Protein AF-A0A9P5WYZ3-F1 (afdb_monomer)

InterPro domains:
  IPR054722 Retrovirus-related Pol polyprotein from transposon TNT 1-94-like, beta-barrel domain [PF22936] (3-52)

pLDDT: mean 73.85, std 10.51, range [49.41, 87.38]

Solvent-accessible surface area (backbone atoms only — not comparable to full-atom values): 3865 Å² total; per-residue (Å²): 130,90,78,84,87,53,94,85,57,95,70,89,84,76,94,56,71,88,58,38,78,43,78,44,74,47,96,62,69,47,76,42,82,47,94,86,69,53,82,64,47,70,42,59,56,55,62,48,62,74,80,84,85,128

Secondary structure (DSSP, 8-state):
------TT-SS---S-GGG-SEEEEEEEEEEE--TT--SPEEEEEEEE------

Radius of gyration: 12.37 Å; Cα contacts (8 Å, |Δi|>4): 52; chains: 1; bounding box: 24×36×21 Å

Mean predicted aligned error: 8.14 Å

Structure (mmCIF, N/CA/C/O backbone):
data_AF-A0A9P5WYZ3-F1
#
_entry.id   AF-A0A9P5WYZ3-F1
#
loop_
_atom_site.group_PDB
_atom_site.id
_atom_site.type_symbol
_atom_site.label_atom_id
_atom_site.label_alt_id
_atom_site.label_comp_id
_atom_site.label_asym_id
_atom_site.label_entity_id
_atom_site.label_seq_id
_atom_site.pdbx_PDB_ins_code
_atom_site.Cartn_x
_atom_site.Cartn_y
_atom_site.Cartn_z
_atom_site.occupancy
_atom_site.B_iso_or_equiv
_atom_site.auth_seq_id
_atom_site.auth_comp_id
_atom_site.auth_asym_id
_atom_site.auth_atom_id
_atom_site.pdbx_PDB_model_num
ATOM 1 N N . THR A 1 1 ? -3.266 -13.622 -9.360 1.00 50.91 1 THR A N 1
ATOM 2 C CA . THR A 1 1 ? -2.331 -12.482 -9.442 1.00 50.91 1 THR A CA 1
ATOM 3 C C . THR A 1 1 ? -0.928 -13.036 -9.451 1.00 50.91 1 THR A C 1
ATOM 5 O O . THR A 1 1 ? -0.643 -13.878 -8.611 1.00 50.91 1 THR A O 1
ATOM 8 N N . VAL A 1 2 ? -0.097 -12.666 -10.427 1.00 51.47 2 VAL A N 1
ATOM 9 C CA . VAL A 1 2 ? 1.307 -13.098 -10.472 1.00 51.47 2 VAL A CA 1
ATOM 10 C C . VAL A 1 2 ? 2.062 -12.291 -9.423 1.00 51.47 2 VAL A C 1
ATOM 12 O O . VAL A 1 2 ? 2.179 -11.074 -9.549 1.00 51.47 2 VAL A O 1
ATOM 15 N N . TRP A 1 3 ? 2.500 -12.959 -8.361 1.00 60.66 3 TRP A N 1
ATOM 16 C CA . TRP A 1 3 ? 3.387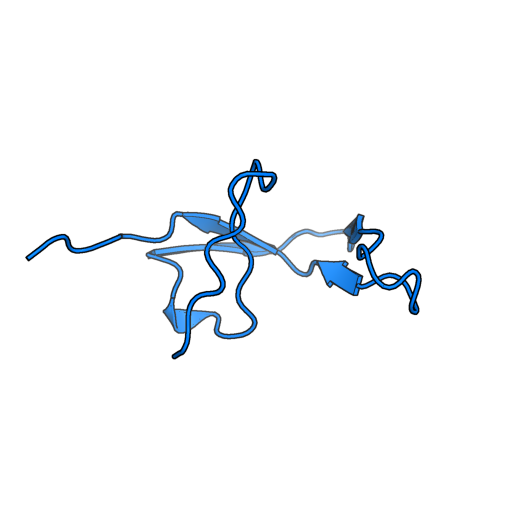 -12.374 -7.365 1.00 60.66 3 TRP A CA 1
ATOM 17 C C . TRP A 1 3 ? 4.806 -12.382 -7.929 1.00 60.66 3 TRP A C 1
ATOM 19 O O . TRP A 1 3 ? 5.302 -13.427 -8.348 1.00 60.66 3 TRP A O 1
ATOM 29 N N . LEU A 1 4 ? 5.445 -11.217 -7.969 1.00 57.62 4 LEU A N 1
ATOM 30 C CA . LEU A 1 4 ? 6.867 -11.114 -8.273 1.00 57.62 4 LEU A CA 1
ATOM 31 C C . LEU A 1 4 ? 7.628 -11.356 -6.970 1.00 57.62 4 LEU A C 1
ATOM 33 O O . LEU A 1 4 ? 7.671 -10.486 -6.104 1.00 57.62 4 LEU A O 1
ATOM 37 N N . PHE A 1 5 ? 8.176 -12.560 -6.822 1.00 57.03 5 PHE A N 1
ATOM 38 C CA . PHE A 1 5 ? 9.106 -12.867 -5.744 1.00 57.03 5 PHE A CA 1
ATOM 39 C C . PHE A 1 5 ? 10.474 -12.303 -6.110 1.00 57.03 5 PHE A C 1
ATOM 41 O O . PHE A 1 5 ? 11.187 -12.859 -6.942 1.00 57.03 5 PHE A O 1
ATOM 48 N N . ASP A 1 6 ? 10.814 -11.182 -5.489 1.00 60.62 6 ASP A N 1
ATOM 49 C CA . ASP A 1 6 ? 12.138 -10.582 -5.556 1.00 60.62 6 ASP A CA 1
ATOM 50 C C . ASP A 1 6 ? 12.826 -10.795 -4.204 1.00 60.62 6 ASP A C 1
ATOM 52 O O . ASP A 1 6 ? 12.394 -10.262 -3.181 1.00 60.62 6 ASP A O 1
ATOM 56 N N . SER A 1 7 ? 13.893 -11.600 -4.190 1.00 60.31 7 SER A N 1
ATOM 57 C CA . SER A 1 7 ? 14.676 -11.892 -2.981 1.00 60.31 7 SER A CA 1
ATOM 58 C C . SER A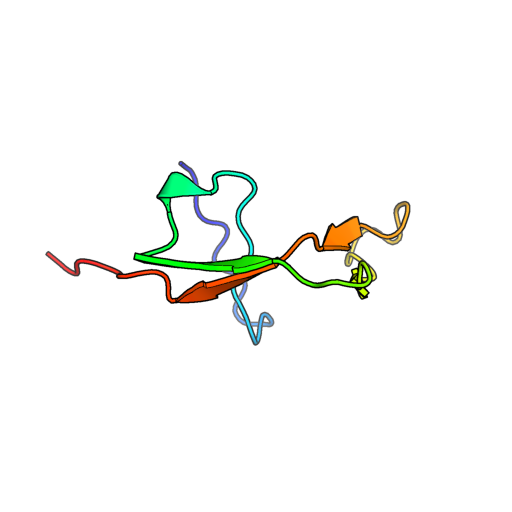 1 7 ? 15.370 -10.660 -2.392 1.00 60.31 7 SER A C 1
ATOM 60 O O . SER A 1 7 ? 15.867 -10.724 -1.271 1.00 60.31 7 SER A O 1
ATOM 62 N N . GLY A 1 8 ? 15.441 -9.555 -3.140 1.00 66.19 8 GLY A N 1
ATOM 63 C CA . GLY A 1 8 ? 15.949 -8.271 -2.665 1.00 66.19 8 GLY A CA 1
ATOM 64 C C . GLY A 1 8 ? 14.901 -7.401 -1.964 1.00 66.19 8 GLY A C 1
ATOM 65 O O . GLY A 1 8 ? 15.259 -6.346 -1.437 1.00 66.19 8 GLY A O 1
ATOM 66 N N . ILE A 1 9 ? 13.624 -7.798 -1.946 1.00 66.94 9 ILE A N 1
ATOM 67 C CA . ILE A 1 9 ? 12.553 -6.978 -1.378 1.00 66.94 9 ILE A CA 1
ATOM 68 C C . ILE A 1 9 ? 12.403 -7.238 0.128 1.00 66.94 9 ILE A C 1
ATOM 70 O O . ILE A 1 9 ? 12.227 -8.368 0.577 1.00 66.94 9 ILE A O 1
ATOM 74 N N . SER A 1 10 ? 12.456 -6.174 0.930 1.00 66.56 10 SER A N 1
ATOM 75 C CA . SER A 1 10 ? 12.208 -6.244 2.378 1.00 66.56 10 SER A CA 1
ATOM 76 C C . SER A 1 10 ? 10.717 -6.215 2.734 1.00 66.56 10 SER A C 1
ATOM 78 O O . SER A 1 10 ? 10.352 -6.572 3.852 1.00 66.56 10 SER A O 1
ATOM 80 N N . SER A 1 11 ? 9.863 -5.816 1.782 1.00 69.50 11 SER A N 1
ATOM 81 C CA . SER A 1 11 ? 8.416 -5.656 1.952 1.00 69.50 11 SER A CA 1
ATOM 82 C C . SER A 1 11 ? 7.673 -5.886 0.635 1.00 69.50 11 SER A C 1
ATOM 84 O O . SER A 1 11 ? 8.139 -5.479 -0.426 1.00 69.50 11 SER A O 1
ATOM 86 N N . HIS A 1 12 ? 6.486 -6.493 0.703 1.00 75.62 12 HIS A N 1
ATOM 87 C CA . HIS A 1 12 ? 5.626 -6.718 -0.462 1.00 75.62 12 HIS A CA 1
ATOM 88 C C . HIS A 1 12 ? 4.717 -5.510 -0.727 1.00 75.62 12 HIS A C 1
ATOM 90 O O . HIS A 1 12 ? 4.255 -4.852 0.204 1.00 75.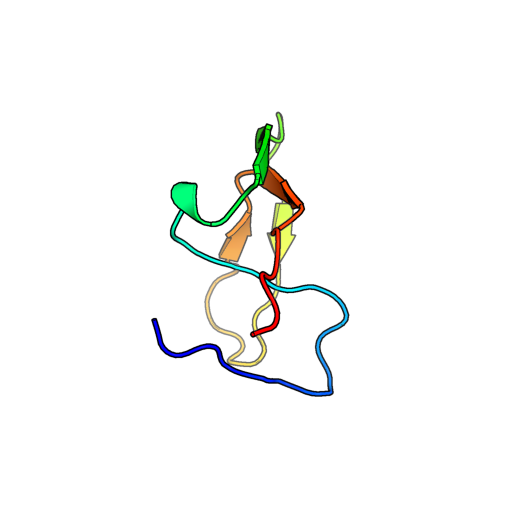62 12 HIS A O 1
ATOM 96 N N . PHE A 1 13 ? 4.401 -5.261 -2.000 1.00 75.88 13 PHE A N 1
ATOM 97 C CA . PHE A 1 13 ? 3.456 -4.226 -2.423 1.00 75.88 13 PHE A CA 1
ATOM 98 C C . PHE A 1 13 ? 2.393 -4.832 -3.341 1.00 75.88 13 PHE A C 1
ATOM 100 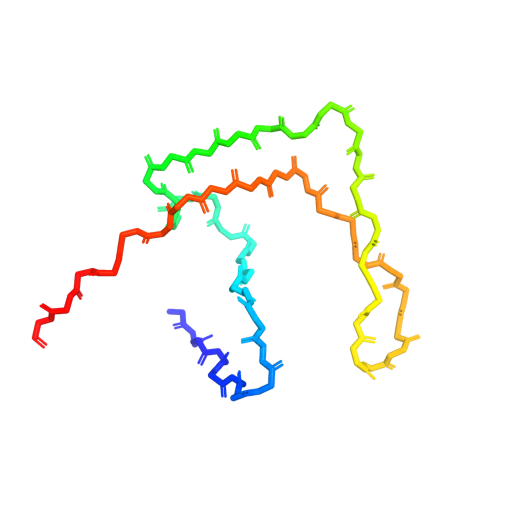O O . PHE A 1 13 ? 2.673 -5.733 -4.129 1.00 75.88 13 PHE A O 1
ATOM 107 N N . THR A 1 14 ? 1.164 -4.327 -3.263 1.00 78.19 14 THR A N 1
ATOM 108 C CA . THR A 1 14 ? 0.060 -4.738 -4.137 1.00 78.19 14 THR A CA 1
ATOM 109 C C . THR A 1 14 ? -0.836 -3.547 -4.447 1.00 78.19 14 THR A C 1
ATOM 111 O O . THR A 1 14 ? -1.052 -2.678 -3.604 1.00 78.19 14 THR A O 1
ATOM 114 N N . PHE A 1 15 ? -1.358 -3.501 -5.673 1.00 78.38 15 PHE A N 1
ATOM 115 C CA . PHE A 1 15 ? -2.338 -2.497 -6.096 1.00 78.38 15 PHE A CA 1
ATOM 116 C C . PHE A 1 15 ? -3.766 -2.851 -5.654 1.00 78.38 15 PHE A C 1
ATOM 118 O O . PHE A 1 15 ? -4.657 -2.006 -5.719 1.00 78.38 15 PHE A O 1
ATOM 125 N N . ASN A 1 16 ? -4.002 -4.094 -5.226 1.00 80.62 16 ASN A N 1
ATOM 126 C CA . ASN A 1 16 ? -5.319 -4.573 -4.836 1.00 80.62 16 ASN A CA 1
ATOM 127 C C . ASN A 1 16 ? -5.467 -4.553 -3.308 1.00 80.62 16 ASN A C 1
ATOM 129 O O . ASN A 1 16 ? -4.905 -5.393 -2.609 1.00 80.62 16 ASN A O 1
ATOM 133 N N . LEU A 1 17 ? -6.276 -3.618 -2.805 1.00 79.00 17 LEU A N 1
ATOM 134 C CA . LEU A 1 17 ? -6.509 -3.421 -1.372 1.00 79.00 17 LEU A CA 1
ATOM 135 C C . LEU A 1 17 ? -7.106 -4.649 -0.670 1.00 79.00 17 LEU A C 1
ATOM 137 O O . LEU A 1 17 ? -6.818 -4.871 0.499 1.00 79.00 17 LEU A O 1
ATOM 141 N N . ASN A 1 18 ? -7.854 -5.493 -1.385 1.00 81.75 18 ASN A N 1
ATOM 142 C CA . ASN A 1 18 ? -8.466 -6.700 -0.815 1.00 81.75 18 ASN A CA 1
ATOM 143 C C . ASN A 1 18 ? -7.439 -7.792 -0.470 1.00 81.75 18 ASN A C 1
ATOM 145 O O . ASN A 1 18 ? -7.810 -8.853 0.015 1.00 81.75 18 ASN A O 1
ATOM 149 N N . ASN A 1 19 ? -6.158 -7.575 -0.782 1.00 78.00 19 ASN A N 1
ATOM 150 C CA . ASN A 1 19 ? -5.077 -8.496 -0.420 1.00 78.00 19 ASN A CA 1
ATOM 151 C C . ASN A 1 19 ? -4.581 -8.244 1.010 1.00 78.00 19 ASN A C 1
ATOM 153 O O . ASN A 1 19 ? -3.824 -9.051 1.540 1.00 78.00 19 ASN A O 1
ATOM 157 N N . PHE A 1 20 ? -4.989 -7.134 1.626 1.00 80.88 20 PHE A N 1
ATOM 158 C CA . PHE A 1 20 ? -4.653 -6.811 3.001 1.00 80.88 20 PHE A CA 1
ATOM 159 C C . PHE A 1 20 ? -5.750 -7.315 3.944 1.00 80.88 20 PHE A C 1
ATOM 161 O O . PHE A 1 20 ? -6.934 -7.093 3.693 1.00 80.88 20 PHE A O 1
ATOM 168 N N . ALA A 1 21 ? -5.355 -7.971 5.033 1.00 82.81 21 ALA A N 1
ATOM 169 C CA . ALA A 1 21 ? -6.261 -8.328 6.124 1.00 82.81 21 ALA A CA 1
ATOM 170 C C . ALA A 1 21 ? -6.567 -7.117 7.018 1.00 82.81 21 ALA A C 1
ATOM 172 O O . ALA A 1 21 ? -7.673 -6.964 7.529 1.00 82.81 21 ALA A O 1
ATOM 173 N N . ASP A 1 22 ? -5.593 -6.225 7.148 1.00 82.31 22 ASP A N 1
ATOM 174 C CA . ASP A 1 22 ? -5.677 -4.926 7.794 1.00 82.31 22 ASP A CA 1
ATOM 175 C C . ASP A 1 22 ? -5.020 -3.891 6.884 1.00 82.31 22 ASP A C 1
ATOM 177 O O . ASP A 1 22 ? -3.937 -4.115 6.353 1.00 82.31 22 ASP A O 1
ATOM 181 N N . TYR A 1 23 ? -5.672 -2.746 6.692 1.00 83.81 23 TYR A N 1
ATOM 182 C CA . TYR A 1 23 ? -5.146 -1.658 5.873 1.00 83.81 23 TYR A CA 1
ATOM 183 C C . TYR A 1 23 ? -5.217 -0.344 6.641 1.00 83.81 23 TYR A C 1
ATOM 185 O O . TYR A 1 23 ? -6.291 0.099 7.055 1.00 83.81 23 TYR A O 1
ATOM 193 N N . LYS A 1 24 ? -4.069 0.315 6.783 1.00 87.00 24 LYS A N 1
ATOM 194 C CA . LYS A 1 24 ? -3.964 1.660 7.337 1.00 87.00 24 LYS A CA 1
ATOM 195 C C . LYS A 1 24 ? -3.637 2.644 6.224 1.00 87.00 24 LYS A C 1
ATOM 197 O O . LYS A 1 24 ? -2.571 2.582 5.608 1.00 87.00 24 LYS A O 1
ATOM 202 N N . MET A 1 25 ? -4.543 3.593 6.011 1.00 87.38 25 MET A N 1
ATOM 203 C CA . MET A 1 25 ? -4.292 4.717 5.118 1.00 87.38 25 MET A CA 1
ATOM 204 C C . MET A 1 25 ? -3.213 5.623 5.716 1.00 87.38 25 MET A C 1
ATOM 206 O O . MET A 1 25 ? -3.261 5.972 6.899 1.00 87.38 25 MET A O 1
ATOM 210 N N . LEU A 1 26 ? -2.237 5.998 4.896 1.00 86.38 26 LEU A N 1
ATOM 211 C CA . LEU A 1 26 ? -1.249 7.001 5.266 1.00 86.38 26 LEU A CA 1
ATOM 212 C C . LEU A 1 26 ? -1.853 8.385 5.029 1.00 86.38 26 LEU A C 1
ATOM 214 O O . LEU A 1 26 ? -2.436 8.642 3.978 1.00 86.38 26 LEU A O 1
ATOM 218 N N . THR A 1 27 ? -1.716 9.282 6.003 1.00 86.25 27 THR A N 1
ATOM 219 C CA . THR A 1 27 ? -2.199 10.669 5.893 1.00 86.25 27 THR 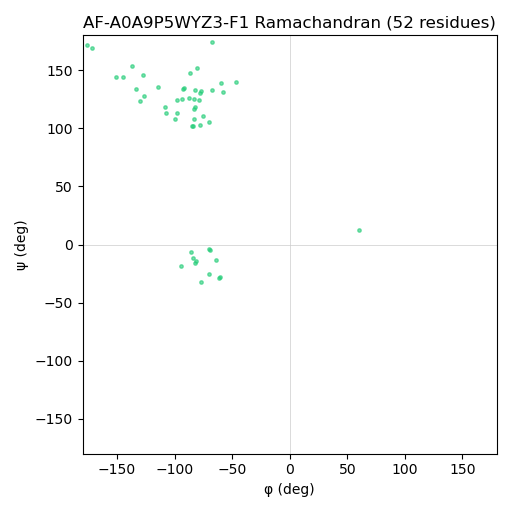A CA 1
ATOM 220 C C . THR A 1 27 ? -1.386 11.494 4.898 1.00 86.25 27 THR A C 1
ATOM 222 O O . THR A 1 27 ? -1.914 12.433 4.310 1.00 86.25 27 THR A O 1
ATOM 225 N N . SER A 1 28 ? -0.130 11.108 4.674 1.00 83.88 28 SER A N 1
ATOM 226 C CA . SER A 1 28 ? 0.758 11.688 3.670 1.00 83.88 28 SER A CA 1
ATOM 227 C C . SER A 1 28 ? 1.310 10.566 2.788 1.00 83.88 28 SER A C 1
ATOM 229 O O . SER A 1 28 ? 1.835 9.591 3.337 1.00 83.88 28 SER A O 1
ATOM 231 N N . PRO A 1 29 ? 1.211 10.664 1.449 1.00 80.31 29 PRO A N 1
ATOM 232 C CA . PRO A 1 29 ? 1.775 9.660 0.556 1.00 80.31 29 PRO A CA 1
ATOM 233 C C . PRO A 1 29 ? 3.287 9.530 0.748 1.00 80.31 29 PRO A C 1
ATOM 235 O O . PRO A 1 29 ? 3.989 10.533 0.867 1.00 80.31 29 PRO A O 1
ATOM 238 N N . ILE A 1 30 ? 3.789 8.296 0.739 1.00 84.44 30 ILE A N 1
ATOM 239 C CA . ILE A 1 30 ? 5.230 8.023 0.739 1.00 84.44 30 ILE A CA 1
ATOM 240 C C . ILE A 1 30 ? 5.654 7.750 -0.701 1.00 84.44 30 ILE A C 1
ATOM 242 O O . ILE A 1 30 ? 5.100 6.860 -1.348 1.00 84.44 30 ILE A O 1
ATOM 246 N N . SER A 1 31 ? 6.637 8.499 -1.194 1.00 82.50 31 SER A N 1
ATOM 247 C CA . SER A 1 31 ? 7.252 8.239 -2.496 1.00 82.50 31 SER A CA 1
ATOM 248 C C . SER A 1 31 ? 8.320 7.160 -2.369 1.00 82.50 31 SER A C 1
ATOM 250 O O . SER A 1 31 ? 9.252 7.296 -1.578 1.00 82.50 31 SER A O 1
ATOM 252 N N . ILE A 1 32 ? 8.203 6.108 -3.172 1.00 77.69 32 ILE A N 1
ATOM 253 C CA . ILE A 1 32 ? 9.205 5.045 -3.298 1.00 77.69 32 ILE A CA 1
ATOM 254 C C . ILE A 1 32 ? 9.813 5.057 -4.693 1.00 77.69 32 ILE A C 1
ATOM 256 O O . ILE A 1 32 ? 9.119 5.167 -5.707 1.00 77.69 32 ILE A O 1
ATOM 260 N N . GLN A 1 33 ? 11.137 4.929 -4.725 1.00 77.12 33 GLN A N 1
ATOM 261 C CA . GLN A 1 33 ? 11.893 4.791 -5.956 1.00 77.12 33 GLN A CA 1
ATOM 262 C C . GLN A 1 33 ? 11.848 3.334 -6.412 1.00 77.12 33 GLN A C 1
ATOM 264 O O . GLN A 1 33 ? 12.338 2.442 -5.723 1.00 77.12 33 GLN A O 1
ATOM 269 N N . MET A 1 34 ? 11.274 3.103 -7.590 1.00 70.56 34 MET A N 1
ATOM 270 C CA . MET A 1 34 ? 11.255 1.788 -8.225 1.00 70.56 34 MET A CA 1
ATOM 271 C C . MET A 1 34 ? 12.594 1.517 -8.930 1.00 70.56 34 MET A C 1
ATOM 273 O O . MET A 1 34 ? 13.273 2.448 -9.378 1.00 70.56 34 MET A O 1
ATOM 277 N N . ALA A 1 35 ? 12.972 0.240 -9.044 1.00 69.06 35 ALA A N 1
ATOM 278 C CA . ALA A 1 35 ? 14.255 -0.192 -9.614 1.00 69.06 35 ALA A CA 1
ATOM 279 C C . ALA A 1 35 ? 14.448 0.209 -11.090 1.00 69.06 35 ALA A C 1
ATOM 281 O O . ALA A 1 35 ? 15.573 0.450 -11.526 1.00 69.06 35 ALA A O 1
ATOM 282 N N . ASN A 1 36 ? 13.354 0.339 -11.846 1.00 73.25 36 ASN A N 1
ATOM 283 C CA . ASN A 1 36 ? 13.350 0.823 -13.231 1.00 73.25 36 ASN A CA 1
ATOM 284 C C . ASN A 1 36 ? 13.696 2.317 -13.368 1.00 73.25 36 ASN A C 1
ATOM 286 O O . ASN A 1 36 ? 13.822 2.795 -14.489 1.00 73.25 36 ASN A O 1
ATOM 290 N N . LYS A 1 37 ? 13.870 3.048 -12.257 1.00 69.38 37 LYS A N 1
ATOM 291 C CA . LYS A 1 37 ? 14.120 4.500 -12.228 1.00 69.38 37 LYS A CA 1
ATOM 292 C C . LYS A 1 37 ? 13.008 5.341 -12.867 1.00 69.38 37 LYS A C 1
ATOM 294 O O . LYS A 1 37 ? 13.204 6.537 -13.069 1.00 69.38 37 LYS A O 1
ATOM 299 N N . ASP A 1 38 ? 11.851 4.738 -13.134 1.00 73.12 38 ASP A N 1
ATOM 300 C CA . ASP A 1 38 ? 10.665 5.466 -13.568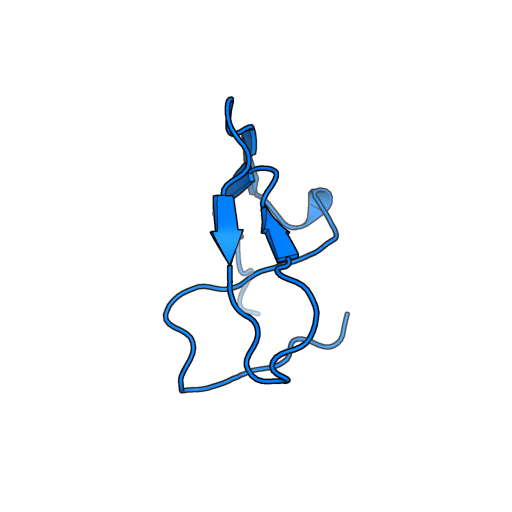 1.00 73.12 38 ASP A CA 1
ATOM 301 C C . ASP A 1 38 ? 10.150 6.362 -12.430 1.00 73.12 38 ASP A C 1
ATOM 303 O O . ASP A 1 38 ? 10.664 6.348 -11.302 1.00 73.12 38 ASP A O 1
ATOM 307 N N . ALA A 1 39 ? 9.135 7.170 -12.748 1.00 71.31 39 ALA A N 1
ATOM 308 C CA . ALA A 1 39 ? 8.519 8.102 -11.814 1.00 71.31 39 ALA A CA 1
ATOM 309 C C . ALA A 1 39 ? 8.215 7.437 -10.452 1.00 71.31 39 ALA A C 1
ATOM 311 O O . ALA A 1 39 ? 7.760 6.288 -10.414 1.00 71.31 39 ALA A O 1
ATOM 312 N N . PRO A 1 40 ? 8.440 8.151 -9.332 1.00 72.38 40 PRO A N 1
ATOM 313 C CA . PRO A 1 40 ? 8.253 7.594 -8.001 1.00 72.38 40 PRO A CA 1
ATOM 314 C C . PRO A 1 40 ? 6.815 7.106 -7.809 1.00 72.38 40 PRO A C 1
ATOM 316 O O . PRO A 1 40 ? 5.843 7.819 -8.089 1.00 72.38 40 PRO A O 1
ATOM 319 N N . LEU A 1 41 ? 6.680 5.880 -7.304 1.00 76.75 41 LEU A N 1
ATOM 320 C CA . LEU A 1 41 ? 5.381 5.322 -6.958 1.00 76.75 41 LEU A CA 1
ATOM 321 C C . LEU A 1 41 ? 4.939 5.934 -5.623 1.00 76.75 41 LEU A C 1
ATOM 323 O O . LEU A 1 41 ? 5.712 5.992 -4.669 1.00 76.75 41 LEU A O 1
ATOM 327 N N . HIS A 1 42 ? 3.694 6.400 -5.554 1.00 81.31 42 HIS A N 1
ATOM 328 C CA . HIS A 1 42 ? 3.140 6.996 -4.340 1.00 81.31 42 HIS A CA 1
ATOM 329 C C . HIS A 1 42 ? 2.323 5.948 -3.581 1.00 81.31 42 HIS A C 1
ATOM 331 O O . HIS A 1 42 ? 1.271 5.502 -4.049 1.00 81.31 42 HIS A O 1
ATOM 337 N N . ILE A 1 43 ? 2.799 5.559 -2.401 1.00 85.12 43 ILE A N 1
ATOM 338 C CA . ILE A 1 43 ? 2.115 4.607 -1.525 1.00 85.12 43 ILE A CA 1
ATOM 339 C C . ILE A 1 43 ? 0.981 5.322 -0.794 1.00 85.12 43 ILE A C 1
ATOM 341 O O . ILE A 1 43 ? 1.186 6.367 -0.176 1.00 85.12 43 ILE A O 1
ATOM 345 N N . LYS A 1 44 ? -0.215 4.727 -0.834 1.00 81.81 44 LYS A N 1
ATOM 346 C CA . LYS A 1 44 ? -1.429 5.249 -0.182 1.00 81.81 44 LYS A CA 1
ATOM 347 C C . LYS A 1 44 ? -1.673 4.674 1.217 1.00 81.81 44 LYS A C 1
ATOM 349 O O . LYS A 1 44 ? -2.440 5.243 1.993 1.00 81.81 44 LYS A O 1
ATOM 354 N N . GLY A 1 45 ? -1.045 3.550 1.542 1.00 85.25 45 GLY A N 1
ATOM 355 C CA . GLY A 1 45 ? -1.249 2.853 2.802 1.00 85.25 45 GLY A CA 1
ATOM 356 C C . GLY A 1 45 ? -0.340 1.648 2.969 1.00 85.25 45 GLY A C 1
ATOM 357 O O . GLY A 1 45 ? 0.358 1.244 2.041 1.00 85.25 45 GLY A O 1
ATOM 358 N N . MET A 1 46 ? -0.367 1.089 4.169 1.00 86.31 46 MET A N 1
ATOM 359 C CA . MET A 1 46 ? 0.374 -0.109 4.554 1.00 86.31 46 MET A CA 1
ATOM 360 C C . MET A 1 46 ? -0.529 -1.021 5.378 1.00 86.31 46 MET A C 1
ATOM 362 O O . MET A 1 46 ? -1.472 -0.548 6.016 1.00 86.31 46 MET A O 1
ATOM 366 N N . GLY A 1 47 ? -0.251 -2.316 5.355 1.00 82.81 47 GLY A N 1
ATOM 367 C CA . GLY A 1 47 ? -1.109 -3.319 5.970 1.00 82.81 47 GLY A CA 1
ATOM 368 C C . GLY A 1 47 ? -0.468 -4.698 5.988 1.00 82.81 47 GLY A C 1
ATOM 369 O O . GLY A 1 47 ? 0.545 -4.906 5.313 1.00 82.81 47 GLY A O 1
ATOM 370 N N . THR A 1 48 ? -1.061 -5.641 6.719 1.00 80.56 48 THR A N 1
ATOM 371 C CA . THR A 1 48 ? -0.607 -7.037 6.735 1.00 80.56 48 THR A CA 1
ATOM 372 C C . THR A 1 48 ? -1.351 -7.831 5.675 1.00 80.56 48 THR A C 1
ATOM 374 O O . THR A 1 48 ? -2.569 -7.742 5.517 1.00 80.56 48 THR A O 1
ATOM 377 N N . ILE A 1 49 ? -0.604 -8.630 4.925 1.00 75.50 49 ILE A N 1
ATOM 378 C CA . ILE A 1 49 ? -1.163 -9.612 4.000 1.00 75.50 49 ILE A CA 1
ATOM 379 C C . ILE A 1 49 ? -1.248 -10.928 4.769 1.00 75.50 49 ILE A C 1
ATOM 381 O O . ILE A 1 49 ? -0.240 -11.399 5.296 1.00 75.50 49 ILE A O 1
ATOM 385 N N . VAL A 1 50 ? -2.434 -11.534 4.831 1.00 69.69 50 VAL A N 1
ATOM 386 C CA . VAL A 1 50 ? -2.565 -12.911 5.321 1.00 69.69 50 VAL A CA 1
ATOM 387 C C . VAL A 1 50 ? -2.242 -13.838 4.160 1.00 69.69 50 VAL A C 1
ATOM 389 O O . VAL A 1 50 ? -3.001 -13.955 3.201 1.00 69.69 50 VAL A O 1
ATOM 392 N N . LEU A 1 51 ? -1.077 -14.472 4.239 1.00 67.06 51 LEU A N 1
ATOM 393 C CA . LEU A 1 51 ? -0.709 -15.557 3.343 1.00 67.06 51 LEU A CA 1
ATOM 394 C C . LEU A 1 51 ? -1.296 -16.850 3.910 1.00 67.06 51 LEU A C 1
ATOM 396 O O . LEU A 1 51 ? -0.754 -17.420 4.855 1.00 67.06 51 LEU A O 1
ATOM 400 N N . GLU A 1 52 ? -2.407 -17.318 3.343 1.00 58.28 52 GLU A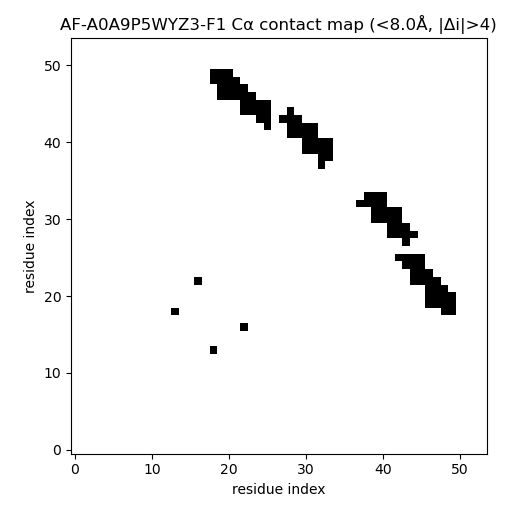 N 1
ATOM 401 C CA . GLU A 1 52 ? -2.830 -18.701 3.557 1.00 58.28 52 GLU A CA 1
ATOM 402 C C . GLU A 1 52 ? -1.856 -19.622 2.816 1.00 58.28 52 GLU A C 1
ATOM 404 O O . GLU A 1 52 ? -1.867 -19.706 1.587 1.00 58.28 52 GLU A O 1
ATOM 409 N N . HIS A 1 53 ? -0.983 -20.293 3.563 1.00 49.41 53 HIS A N 1
ATOM 410 C CA . HIS A 1 53 ? -0.152 -21.363 3.025 1.00 49.41 53 HIS A CA 1
ATOM 411 C C . HIS A 1 53 ? -0.981 -22.657 3.038 1.00 49.41 53 HIS A C 1
ATOM 413 O O . HIS A 1 53 ? -1.413 -23.092 4.107 1.00 49.41 53 HIS A O 1
ATOM 419 N N . LYS A 1 54 ? -1.248 -23.227 1.858 1.00 51.03 54 LYS A N 1
ATOM 420 C CA . LYS A 1 54 ? -1.871 -24.548 1.686 1.00 51.03 54 LYS A CA 1
ATOM 421 C C . LYS A 1 54 ? -0.833 -25.562 1.246 1.00 51.03 54 LYS A C 1
ATOM 423 O O . LYS A 1 54 ? -0.021 -25.194 0.370 1.00 51.03 54 LYS A O 1
#

Sequence (54 aa):
TVWLFDSGISSHFTFNLNNFADYKMLTSPISIQMANKDAPLHIKGMGTIVLEHK

Foldseek 3Di:
DDADDDPPDPDDDDPDPVQFPDKDFDPAWDWDQDPVNPGTDTDGIDGDGDDDDD

Organism: NCBI:txid1400762

=== Feature glossary ===
Annotated list of the representations used here:

Nearest PDB structures. The Foldseek neighbor list gives the closest experimentally determined structures in the PDB, ranked by structural alignment. TM-score near 1 means near-identical fold; near 0.3 means only rough topology match. This is how one finds what a novel AlphaFold prediction most resembles in the solved-structure universe.

Foldseek 3Di. Foldseek's 3Di representation compresses backbone geometry into a per-residue letter drawn from a learned twenty-state alphabet. It captures the tertiary interaction pattern around each residue — which residues are packed against it in space, regardless of where they are in sequence.

Radius of gyration, Cα contacts, bounding box. Radius of gyration (Rg) is the root-mean-square distance of Cα atoms from their centroid — a single number for overall size and compactness. A globular domain of N residues has Rg ≈ 2.2·N^0.38 Å; an extended or disordered chain has a much larger Rg. The Cα contact count is the number of residue pairs whose Cα atoms are within 8 Å and are more than four positions apart in sequence — a standard proxy for tertiary packing density. The bounding box is the smallest axis-aligned box enclosing all Cα atoms.

InterPro / GO / CATH / organism. The annotation block draws on four external resources. InterPro: which protein families and domains the sequence belongs to. GO: standardized terms for what the protein does, what process it participates in, and where in the cell it acts. CATH: which structural fold it has in the CATH hierarchy. Organism: the species of origin.

mmCIF coor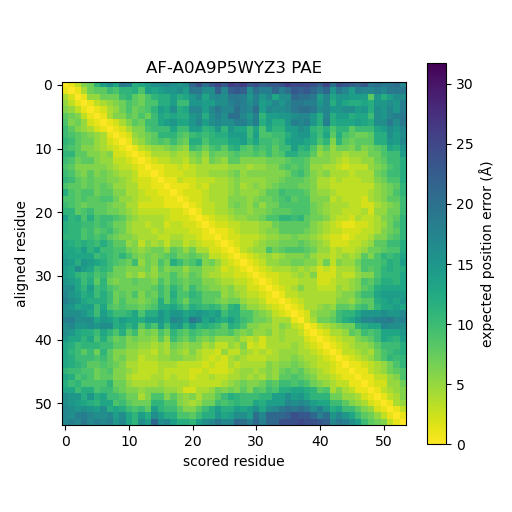dinates. The mmC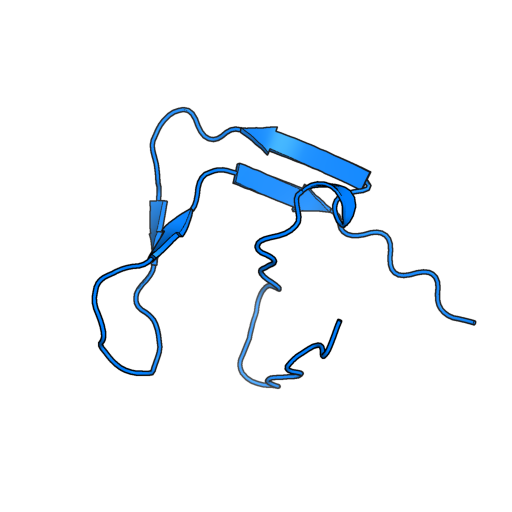IF block holds the 3D Cartesian coordinates of each backbone atom (N, Cα, C, O) in ångströms. mmCIF is the PDB's canonical archive format — a tagged-loop text representation of the atomic model.

pLDDT. pLDDT is the predicted lDDT-Cα score: AlphaFold's confidence that the local environment of each residue (all inter-atomic distances within 15 Å) is correctly placed. It is a per-residue number between 0 and 100, with higher meaning more reliable.

Backbone torsions (φ/ψ). φ (phi) and ψ (psi) are the two rotatable backbone dihedrals per residue: φ is the C(i-1)–N–Cα–C torsion, ψ is the N–Cα–C–N(i+1) torsion, both in degrees on (−180°, 180°]. α-helical residues cluster near (−60°, −45°); β-strand residues near (−120°, +130°). A Ramachandran plot is simply a scatter of (φ, ψ) for every residue.

B-factor. For experimental (PDB) structures, the B-factor (temperature factor) quantifies the positional spread of each atom in the crystal — a combination of thermal vibration and static disorder — in units of Å². High B-factors mark flexible loops or poorly resolved regions; low B-factors mark the rigid, well-ordered core.

Secondary structure (3-state, P-SEA). SS3 is a coarse helix/strand/coil call (letters a/b/c) made by the P-SEA algorithm from inter-Cα distances and dihedrals. It is less detailed than DSSP but needs only Cα positions.

Predicted aligned error. Predicted aligned error is AlphaFold's pairwise confidence. Unlike pLDDT (per-residue), PAE is per-residue-pair and captures whether two parts of the structure are correctly placed relative to each other. Units are ångströms of expected positional error.

Solvent-accessible surface area. Solvent-accessible surface area (SASA) is the area in Å² traced out by the centre of a 1.4 Å probe sphere (a water molecule) rolled over the protein's van der Waals surface (Shrake–Rupley / Lee–Richards construction). Buried residues have near-zero SASA; fully exposed residues can exceed 200 Å². The total SASA scales roughly with the number of surface residues.

Secondary structure (8-state, DSSP). The SS8 string is DSSP's per-residue secondary-structure call. α-helix (H) means an i→i+4 H-bond ladder; β-strand (E) means the residue participates in a β-sheet; 3₁₀ (G) and π (I) are tighter and wider helices; T/S are turns/bends; '-' is loop.

Rendered structure images. Structure images are PyMOL renders from six orthogonal camera directions. Cartoon representation draws helices as coils and strands as arrows; sticks shows the backbone as bonds; surface shows the solvent-excluded envelope. Rainbow coloring maps sequence position to hue (blue→red, N→C); chain coloring assigns a distinct color per polypeptide.

Sequence. The amino-acid sequence is the protein's primary structure: the linear order of residues from the N-terminus to the C-terminus, written in one-letter code. Everything else here — the 3D coordinates, the secondary structure, the domain annotations — is ultimately a consequence of this string.

Contact-map, Ramachandran, and PAE plots. Three diagnostic plots accompany the record. The Cα contact map visualizes the tertiary structure as a 2D adjacency matrix (8 Å cutoff, sequence-local contacts suppressed). The Ramachandran plot shows the distribution of backbone (φ, ψ) torsions, with points in the α and β basins reflecting secondary structure content. The PAE plot shows AlphaFold's inter-residue confidence as a color matrix.